Protein AF-A0A9X4PEJ3-F1 (afdb_monomer)

Foldseek 3Di:
DDFQDWDDPDPPDIGTADDDAQVVLVVVQVVVQVVDVVPHDDDDTDDDRDDDLVCVCPDSRNCNVVSVVVVD

InterPro domains:
  IPR000249 Bacterial microcompartment domain [PF00936] (1-51)
  IPR000249 Bacterial microcompartment domain [SM00877] (1-51)
  IPR037233 CcmK-like superfamily [G3DSA:3.30.70.1710] (1-72)
  IPR037233 CcmK-like superfamily [SSF143414] (1-63)
  IPR044872 CcmK/CsoS1, bacterial microcompartment domain [PS51930] (1-60)
  IPR050575 Bacterial microcompartment shell [PTHR33941] (1-66)

Mean predicted aligned error: 3.8 Å

Radius of gyration: 13.41 Å; Cα contacts (8 Å, |Δi|>4): 64; chains: 1; bounding box: 34×26×31 Å

pLDDT: mean 92.39, std 5.4, range [67.56, 96.88]

Structure (mmCIF, N/CA/C/O backbone):
data_AF-A0A9X4PEJ3-F1
#
_entry.id   AF-A0A9X4PEJ3-F1
#
loop_
_atom_site.group_PDB
_atom_site.id
_atom_site.type_symbol
_atom_site.label_atom_id
_atom_site.label_alt_id
_atom_site.label_comp_id
_atom_site.label_asym_id
_atom_site.label_entity_id
_atom_site.label_seq_id
_atom_site.pdbx_PDB_ins_code
_atom_site.Cartn_x
_atom_site.Cartn_y
_atom_site.Cartn_z
_atom_site.occupancy
_atom_site.B_iso_or_equiv
_atom_site.auth_seq_id
_atom_site.auth_comp_id
_atom_site.auth_asym_id
_atom_site.auth_atom_id
_atom_site.pdbx_PDB_model_num
ATOM 1 N N . VAL A 1 1 ? -0.171 -11.990 -3.131 1.00 92.19 1 VAL A N 1
ATOM 2 C CA . VAL A 1 1 ? 0.158 -10.560 -2.933 1.00 92.19 1 VAL A CA 1
ATOM 3 C C . VAL A 1 1 ? 1.200 -10.455 -1.849 1.00 92.19 1 VAL A C 1
ATOM 5 O O . VAL A 1 1 ? 1.160 -11.254 -0.922 1.00 92.19 1 VAL A O 1
ATOM 8 N N . GLU A 1 2 ? 2.108 -9.504 -1.976 1.00 93.75 2 GLU A N 1
ATOM 9 C CA . GLU A 1 2 ? 3.177 -9.246 -1.018 1.00 93.75 2 GLU A CA 1
ATOM 10 C C . GLU A 1 2 ? 3.095 -7.793 -0.553 1.00 93.75 2 GLU A C 1
ATOM 12 O O . GLU A 1 2 ? 2.879 -6.893 -1.369 1.00 93.75 2 GLU A O 1
ATOM 17 N N . LEU A 1 3 ? 3.236 -7.575 0.755 1.00 93.81 3 LEU A N 1
ATOM 18 C CA . LEU A 1 3 ? 3.378 -6.241 1.324 1.00 93.81 3 LEU A CA 1
ATOM 19 C C . LEU A 1 3 ? 4.838 -5.824 1.189 1.00 93.81 3 LEU A C 1
ATOM 21 O O . LEU A 1 3 ? 5.695 -6.328 1.905 1.00 93.81 3 LEU A O 1
ATOM 25 N N . ILE A 1 4 ? 5.096 -4.881 0.291 1.00 93.31 4 ILE A N 1
ATOM 26 C CA . ILE A 1 4 ? 6.437 -4.337 0.080 1.00 93.31 4 ILE A CA 1
ATOM 27 C C . ILE A 1 4 ? 6.827 -3.415 1.231 1.00 93.31 4 ILE A C 1
ATOM 29 O O . ILE A 1 4 ? 7.972 -3.386 1.672 1.00 93.31 4 ILE A O 1
ATOM 33 N N . GLY A 1 5 ? 5.861 -2.636 1.709 1.00 92.94 5 GLY A N 1
ATOM 34 C CA . GLY A 1 5 ? 6.085 -1.666 2.761 1.00 92.94 5 GLY A CA 1
ATOM 35 C C . GLY A 1 5 ? 4.978 -0.632 2.812 1.00 92.94 5 GLY A C 1
ATOM 36 O O . GLY A 1 5 ? 3.880 -0.818 2.278 1.00 92.94 5 GLY A O 1
ATOM 37 N N . TYR A 1 6 ? 5.285 0.471 3.475 1.00 93.50 6 TYR A N 1
ATOM 38 C CA . TYR A 1 6 ? 4.410 1.620 3.575 1.00 93.50 6 TYR A CA 1
ATOM 39 C C . TYR A 1 6 ? 5.231 2.896 3.372 1.00 93.50 6 TYR A C 1
ATOM 41 O O . TYR A 1 6 ? 6.369 2.984 3.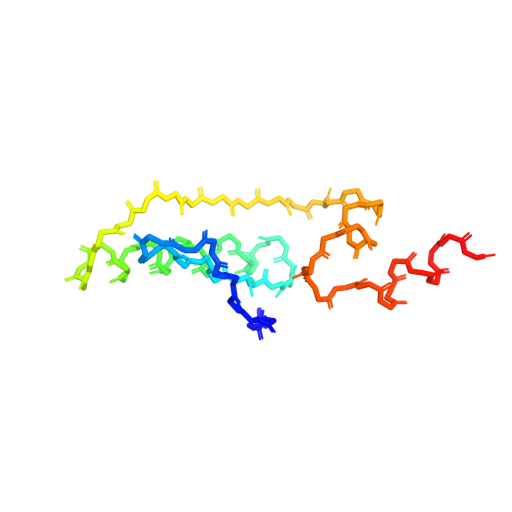828 1.00 93.50 6 TYR A O 1
ATOM 49 N N . GLU A 1 7 ? 4.634 3.887 2.726 1.00 94.56 7 GLU A N 1
ATOM 50 C CA . GLU A 1 7 ? 5.244 5.186 2.464 1.00 94.56 7 GLU A CA 1
ATOM 51 C C . GLU A 1 7 ? 4.627 6.249 3.376 1.00 94.56 7 GLU A C 1
ATOM 53 O O . GLU A 1 7 ? 3.410 6.262 3.586 1.00 94.56 7 GLU A O 1
ATOM 58 N N . LYS A 1 8 ? 5.459 7.134 3.934 1.00 95.50 8 LYS A N 1
ATOM 59 C CA . LYS A 1 8 ? 5.044 8.203 4.854 1.00 95.50 8 LYS A CA 1
ATOM 60 C C . LYS A 1 8 ? 5.334 9.548 4.210 1.00 95.50 8 LYS A C 1
ATOM 62 O O . LYS A 1 8 ? 6.490 9.921 4.069 1.00 95.50 8 LYS A O 1
ATOM 67 N N . ILE A 1 9 ? 4.291 10.323 3.931 1.00 94.44 9 ILE A N 1
ATO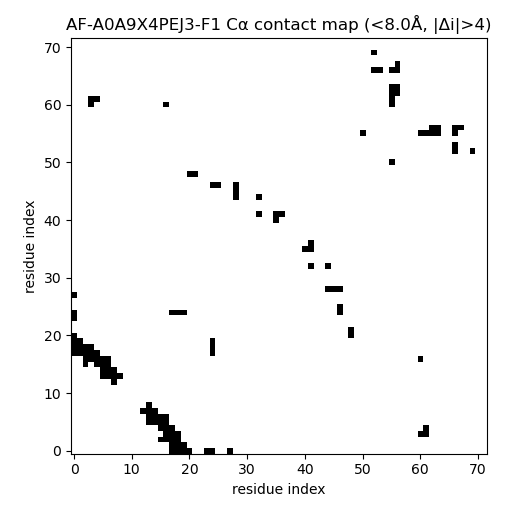M 68 C CA . ILE A 1 9 ? 4.439 11.662 3.331 1.00 94.44 9 ILE A CA 1
ATOM 69 C C . ILE A 1 9 ? 4.342 12.803 4.360 1.00 94.44 9 ILE A C 1
ATOM 71 O O . ILE A 1 9 ? 4.410 13.975 4.004 1.00 94.44 9 ILE A O 1
ATOM 75 N N . GLY A 1 10 ? 4.188 12.469 5.646 1.00 94.44 10 GLY A N 1
ATOM 76 C CA . GLY A 1 10 ? 3.984 13.437 6.728 1.00 94.44 10 GLY A CA 1
ATOM 77 C C . GLY A 1 10 ? 2.507 13.764 6.969 1.00 94.44 10 GLY A C 1
ATOM 78 O O . GLY A 1 10 ? 1.619 13.197 6.339 1.00 94.44 10 GLY A O 1
ATOM 79 N N . GLY A 1 11 ? 2.223 14.621 7.956 1.00 94.00 11 GLY A N 1
ATOM 80 C CA . GLY A 1 11 ? 0.849 15.045 8.281 1.00 94.00 11 GLY A CA 1
ATOM 81 C C . GLY A 1 11 ? -0.098 13.917 8.717 1.00 94.00 11 GLY A C 1
ATOM 82 O O . GLY A 1 11 ? -1.308 14.074 8.621 1.00 94.00 11 GLY A O 1
ATOM 83 N N . GLY A 1 12 ? 0.442 12.773 9.152 1.00 94.44 12 GLY A N 1
ATOM 84 C CA . GLY A 1 12 ? -0.336 11.577 9.495 1.00 94.44 12 GLY A CA 1
ATOM 85 C C . GLY A 1 12 ? -0.720 10.692 8.303 1.00 94.44 12 GLY A C 1
ATOM 86 O O . GLY A 1 12 ? -1.344 9.655 8.506 1.00 94.44 12 GLY A O 1
ATOM 87 N N . TYR A 1 13 ? -0.323 11.046 7.077 1.00 96.31 13 TYR A N 1
ATOM 88 C CA . TYR A 1 13 ? -0.642 10.272 5.880 1.00 96.31 13 TYR A CA 1
ATOM 89 C C . TYR A 1 13 ? 0.355 9.139 5.658 1.00 96.31 13 TYR A C 1
ATOM 91 O O . TYR A 1 13 ? 1.575 9.343 5.611 1.00 96.31 13 TYR A O 1
ATOM 99 N N . VAL A 1 14 ? -0.194 7.941 5.474 1.00 96.31 14 VAL A N 1
ATOM 100 C CA . VAL A 1 14 ? 0.554 6.721 5.178 1.00 96.31 14 VAL A CA 1
ATOM 101 C C . VAL A 1 14 ? -0.105 5.969 4.029 1.00 96.31 14 VAL A C 1
ATOM 103 O O . VAL A 1 14 ? -1.330 5.924 3.938 1.00 96.31 14 VAL A O 1
ATOM 106 N 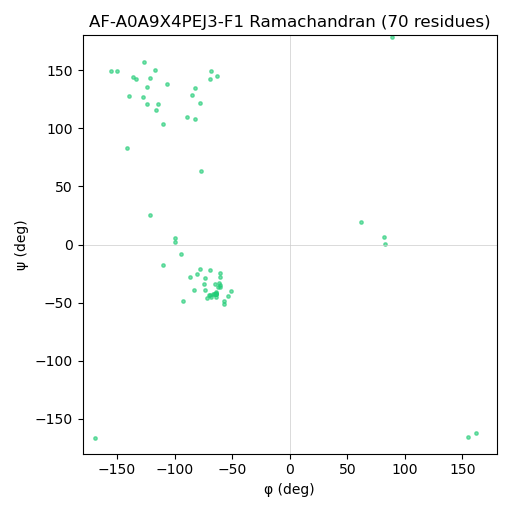N . THR A 1 15 ? 0.700 5.373 3.151 1.00 95.94 15 THR A N 1
ATOM 107 C CA . THR A 1 15 ? 0.217 4.573 2.015 1.00 95.94 15 THR A CA 1
ATOM 108 C C . THR A 1 15 ? 0.833 3.186 2.073 1.00 95.94 15 THR A C 1
ATOM 110 O O . THR A 1 15 ? 2.051 3.064 2.036 1.00 95.94 15 THR A O 1
ATOM 113 N N . ALA A 1 16 ? 0.019 2.135 2.152 1.00 95.62 16 ALA A N 1
ATOM 114 C CA . ALA A 1 16 ? 0.507 0.760 2.060 1.00 95.62 16 ALA A CA 1
ATOM 115 C C . ALA A 1 16 ? 0.695 0.356 0.590 1.00 95.62 16 ALA A C 1
ATOM 117 O O . ALA A 1 16 ? -0.184 0.595 -0.238 1.00 95.62 16 ALA A O 1
ATOM 118 N N . ILE A 1 17 ? 1.825 -0.276 0.273 1.00 95.19 17 ILE A N 1
ATOM 119 C CA . ILE A 1 17 ? 2.181 -0.679 -1.091 1.00 95.19 17 ILE A CA 1
ATOM 120 C C . ILE A 1 17 ? 2.217 -2.204 -1.161 1.00 95.19 17 ILE A C 1
ATOM 122 O O . ILE A 1 17 ? 2.989 -2.857 -0.456 1.00 95.19 17 ILE A O 1
ATOM 126 N N . VAL A 1 18 ? 1.393 -2.776 -2.040 1.00 95.44 18 VAL A N 1
ATOM 127 C CA . VAL A 1 18 ? 1.310 -4.225 -2.266 1.00 95.44 18 VAL A CA 1
ATOM 128 C C . VAL A 1 18 ? 1.605 -4.573 -3.722 1.00 95.44 18 VAL A C 1
ATOM 130 O O . VAL A 1 18 ? 1.222 -3.840 -4.634 1.00 95.44 18 VAL A O 1
ATOM 133 N N . ARG A 1 19 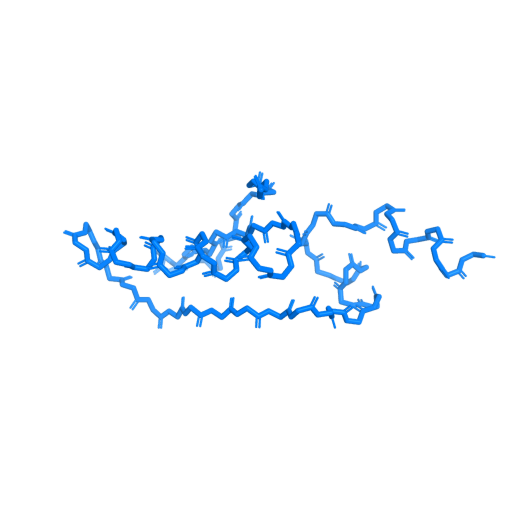? 2.277 -5.704 -3.957 1.00 94.06 19 ARG A N 1
ATOM 134 C CA . ARG A 1 19 ? 2.621 -6.196 -5.303 1.00 94.06 19 ARG A CA 1
ATOM 135 C C . ARG A 1 19 ? 2.153 -7.636 -5.511 1.00 94.06 19 ARG A C 1
ATOM 137 O O . ARG A 1 19 ? 1.922 -8.389 -4.565 1.00 94.06 19 ARG A O 1
ATOM 144 N N . GLY A 1 20 ? 1.978 -8.018 -6.771 1.00 93.94 20 GLY A N 1
ATOM 145 C CA . GLY A 1 20 ? 1.533 -9.351 -7.180 1.00 93.94 20 GLY A CA 1
ATOM 146 C C . GLY A 1 20 ? 0.850 -9.317 -8.543 1.00 93.94 20 GLY A C 1
ATOM 147 O O . GLY A 1 20 ? 0.944 -8.316 -9.255 1.00 93.94 20 GLY A O 1
ATOM 148 N N . ASP A 1 21 ? 0.149 -10.395 -8.882 1.00 94.38 21 ASP A N 1
ATOM 149 C CA . ASP A 1 21 ? -0.669 -10.464 -10.094 1.00 94.38 21 ASP A CA 1
ATOM 150 C C . ASP A 1 21 ? -1.880 -9.534 -10.003 1.00 94.38 21 ASP A C 1
ATOM 152 O O . ASP A 1 21 ? -2.450 -9.337 -8.928 1.00 94.38 21 ASP A O 1
ATOM 156 N N . VAL A 1 22 ? -2.325 -9.010 -11.147 1.00 94.56 22 VAL A N 1
ATOM 157 C CA . VAL A 1 22 ? -3.407 -8.012 -11.233 1.00 94.56 22 VAL A CA 1
ATOM 158 C C . VAL A 1 22 ? -4.678 -8.472 -10.515 1.00 94.56 22 VAL A C 1
ATOM 160 O O . VAL A 1 22 ? -5.274 -7.701 -9.765 1.00 94.56 22 VAL A O 1
ATOM 163 N N . ALA A 1 23 ? -5.078 -9.733 -10.704 1.00 94.56 23 ALA A N 1
ATOM 164 C CA . ALA A 1 23 ? -6.264 -10.296 -10.060 1.00 94.56 23 ALA A CA 1
ATOM 165 C C . ALA A 1 23 ? -6.113 -10.359 -8.531 1.00 94.56 23 ALA A C 1
ATOM 167 O O . ALA A 1 23 ? -7.028 -9.988 -7.795 1.00 94.56 23 ALA A O 1
ATOM 168 N N . ALA A 1 24 ? -4.936 -10.774 -8.055 1.00 96.06 24 ALA A N 1
ATOM 169 C CA . ALA A 1 24 ? -4.648 -10.895 -6.634 1.00 96.06 24 ALA A CA 1
ATOM 170 C C . ALA A 1 24 ? -4.561 -9.519 -5.956 1.00 96.06 24 ALA A C 1
ATOM 172 O O . ALA A 1 24 ? -5.131 -9.330 -4.883 1.00 96.06 24 ALA A O 1
ATOM 173 N N . VAL A 1 25 ? -3.895 -8.546 -6.593 1.00 96.19 25 VAL A N 1
ATOM 174 C CA . VAL A 1 25 ? -3.802 -7.167 -6.092 1.00 96.19 25 VAL A CA 1
ATOM 175 C C . VAL A 1 25 ? -5.181 -6.524 -6.055 1.00 96.19 25 VAL A C 1
ATOM 177 O O . VAL A 1 25 ? -5.546 -5.973 -5.025 1.00 96.19 25 VAL A O 1
ATOM 180 N N . LYS A 1 26 ? -5.996 -6.666 -7.106 1.00 95.69 26 LYS A N 1
ATOM 181 C CA . LYS A 1 26 ? -7.357 -6.114 -7.121 1.00 95.69 26 LYS A CA 1
ATOM 182 C C . LYS A 1 26 ? -8.204 -6.637 -5.955 1.00 95.69 26 LYS A C 1
ATOM 184 O O . LYS A 1 26 ? -8.779 -5.841 -5.217 1.00 95.69 26 LYS A O 1
ATOM 189 N N . ALA A 1 27 ? -8.213 -7.953 -5.739 1.00 96.88 27 ALA A N 1
ATOM 190 C CA . ALA A 1 27 ? -8.960 -8.561 -4.639 1.00 96.88 27 ALA A CA 1
ATOM 191 C C . ALA A 1 27 ? -8.441 -8.117 -3.258 1.00 96.88 27 ALA A C 1
ATOM 193 O O . ALA A 1 27 ? -9.229 -7.793 -2.367 1.00 96.88 27 ALA A O 1
ATOM 194 N N . ALA A 1 28 ? -7.116 -8.066 -3.083 1.00 96.56 28 ALA A N 1
ATOM 195 C CA . ALA A 1 28 ? -6.494 -7.626 -1.837 1.00 96.56 28 ALA A CA 1
ATOM 196 C C . ALA A 1 28 ? -6.804 -6.156 -1.530 1.00 96.56 28 ALA A C 1
ATOM 198 O O . ALA A 1 28 ? -7.138 -5.818 -0.397 1.00 96.56 28 ALA A O 1
ATOM 199 N N . THR A 1 29 ? -6.743 -5.292 -2.541 1.00 96.25 29 THR A N 1
ATOM 200 C CA . THR A 1 29 ? -7.023 -3.864 -2.419 1.00 96.25 29 THR A CA 1
ATOM 201 C C . THR A 1 29 ? -8.490 -3.600 -2.066 1.00 96.25 29 THR A C 1
ATOM 203 O O . THR A 1 29 ? -8.763 -2.806 -1.169 1.00 96.25 29 THR A O 1
ATOM 206 N N . GLU A 1 30 ? -9.441 -4.306 -2.686 1.00 95.50 30 GLU A N 1
ATOM 207 C CA . GLU A 1 30 ? -10.868 -4.206 -2.341 1.00 95.50 30 GLU A CA 1
ATOM 208 C C . GLU A 1 30 ? -11.159 -4.684 -0.907 1.00 95.50 30 GLU A C 1
ATOM 210 O O . GLU A 1 30 ? -11.946 -4.067 -0.186 1.00 95.50 30 GLU A O 1
ATOM 215 N N . ALA A 1 31 ? -10.522 -5.776 -0.471 1.00 96.44 31 ALA A N 1
ATOM 216 C CA . ALA A 1 31 ? -10.642 -6.262 0.903 1.00 96.44 31 ALA A CA 1
ATOM 217 C C . ALA A 1 31 ? -10.015 -5.289 1.914 1.00 96.44 31 ALA A C 1
ATOM 219 O O . ALA A 1 31 ? -10.614 -5.011 2.955 1.00 96.44 31 ALA A O 1
ATOM 220 N N . GLY A 1 32 ? -8.843 -4.741 1.587 1.00 95.69 32 GLY A N 1
ATOM 221 C CA . GLY A 1 32 ? -8.124 -3.772 2.407 1.00 95.69 32 GLY A CA 1
ATOM 222 C C . GLY A 1 32 ? -8.887 -2.461 2.573 1.00 95.69 32 GLY A C 1
ATOM 223 O O . GLY A 1 32 ? -8.996 -1.977 3.694 1.00 95.69 32 GLY A O 1
ATOM 224 N N . ALA A 1 33 ? -9.487 -1.937 1.499 1.00 96.44 33 ALA A N 1
ATOM 225 C CA . ALA A 1 33 ? -10.299 -0.719 1.535 1.00 96.44 33 ALA A CA 1
ATOM 226 C C . ALA A 1 33 ? -11.456 -0.836 2.540 1.00 96.44 33 ALA A C 1
ATOM 228 O O . ALA A 1 33 ? -11.567 -0.026 3.459 1.00 96.44 33 ALA A O 1
ATOM 229 N N . ARG A 1 34 ? -12.240 -1.921 2.448 1.00 95.62 34 ARG A N 1
ATOM 230 C CA . ARG A 1 34 ? -13.349 -2.194 3.381 1.00 95.62 34 ARG A CA 1
ATOM 231 C C . ARG A 1 34 ? -12.888 -2.364 4.828 1.00 95.62 34 ARG A C 1
ATOM 233 O O . ARG A 1 34 ? -13.643 -2.070 5.751 1.00 95.62 34 ARG A O 1
ATOM 240 N N . GLY A 1 35 ? -11.688 -2.906 5.037 1.00 95.81 35 GLY A N 1
ATOM 241 C CA . GLY A 1 35 ? -11.091 -3.031 6.365 1.00 95.81 35 GLY A CA 1
ATOM 242 C C . GLY A 1 35 ? -10.647 -1.680 6.925 1.00 95.81 35 GLY A C 1
ATOM 243 O O . GLY A 1 35 ? -10.954 -1.363 8.072 1.00 95.81 35 GLY A O 1
ATOM 244 N N . ALA A 1 36 ? -9.974 -0.874 6.103 1.00 95.44 36 ALA A N 1
ATOM 245 C CA . ALA A 1 36 ? -9.429 0.428 6.471 1.00 95.44 36 ALA A CA 1
ATOM 246 C C . ALA A 1 36 ? -10.525 1.438 6.841 1.00 95.44 36 ALA A C 1
ATOM 248 O O . ALA A 1 36 ? -10.393 2.122 7.852 1.00 95.44 36 ALA A O 1
ATOM 249 N N . GLU A 1 37 ? -11.635 1.467 6.097 1.00 94.88 37 GLU A N 1
ATOM 250 C CA . GLU A 1 37 ? -12.787 2.345 6.375 1.00 94.88 37 GLU A CA 1
ATOM 251 C C . GLU A 1 37 ? -13.431 2.100 7.747 1.00 94.88 37 GLU A C 1
ATOM 253 O O . GLU A 1 37 ? -14.057 2.995 8.308 1.00 94.88 37 GLU A O 1
ATOM 258 N N . ARG A 1 38 ? -13.287 0.895 8.315 1.00 95.69 38 ARG A N 1
ATOM 259 C CA . ARG A 1 38 ? -13.848 0.563 9.636 1.00 95.69 38 ARG A CA 1
ATOM 260 C C . ARG A 1 38 ? -12.991 1.054 10.794 1.00 95.69 38 ARG A C 1
ATOM 262 O O . ARG A 1 38 ? -13.507 1.211 11.896 1.00 95.69 38 ARG A O 1
ATOM 269 N N . VAL A 1 39 ? -11.689 1.219 10.571 1.00 94.94 39 VAL A N 1
ATOM 270 C CA . VAL A 1 39 ? -10.711 1.515 11.630 1.00 94.94 39 VAL A CA 1
ATOM 271 C C . VAL A 1 39 ? -10.160 2.935 11.546 1.00 94.94 39 VAL A C 1
ATOM 273 O O . VAL A 1 39 ? -9.608 3.425 12.527 1.00 94.94 39 VAL A O 1
ATOM 276 N N . GLY A 1 40 ? -10.300 3.606 10.402 1.00 93.38 40 GLY A N 1
ATOM 277 C CA . GLY A 1 40 ? -9.783 4.951 10.202 1.00 93.38 40 GLY A CA 1
ATOM 278 C C . GLY A 1 40 ? -10.277 5.607 8.917 1.00 93.38 40 GLY A C 1
ATOM 279 O O . GLY A 1 40 ? -11.222 5.154 8.274 1.00 93.38 40 GLY A O 1
ATOM 280 N N . GLN A 1 41 ? -9.626 6.709 8.549 1.00 95.12 41 GLN A N 1
ATOM 281 C CA . GLN A 1 41 ? -9.978 7.484 7.366 1.00 95.12 41 GLN A CA 1
ATOM 282 C C . GLN A 1 41 ? -9.224 6.966 6.137 1.00 95.12 41 GLN A C 1
ATOM 284 O O . GLN A 1 41 ? -8.015 7.158 6.005 1.00 95.12 41 GLN A O 1
ATOM 289 N N . LEU A 1 42 ? -9.952 6.336 5.216 1.00 95.00 42 LEU A N 1
ATOM 290 C CA . LEU A 1 42 ? -9.422 5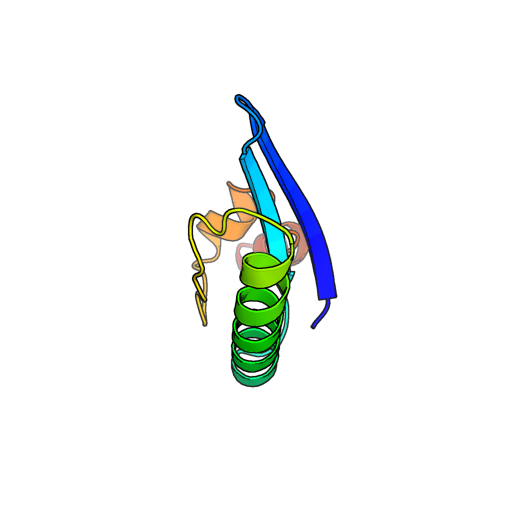.957 3.913 1.00 95.00 42 LEU A CA 1
ATOM 291 C C . LEU A 1 42 ? -9.380 7.183 2.991 1.00 95.00 42 LEU A C 1
ATOM 293 O O . LEU A 1 42 ? -10.404 7.809 2.738 1.00 95.00 42 LEU A O 1
ATOM 297 N N . VAL A 1 43 ? -8.193 7.523 2.488 1.00 95.94 43 VAL A N 1
ATOM 298 C CA . VAL A 1 43 ? -7.997 8.697 1.616 1.00 95.94 43 VAL A CA 1
ATOM 299 C C . VAL A 1 43 ? -8.099 8.320 0.141 1.00 95.94 43 VAL A C 1
ATOM 301 O O . VAL A 1 43 ? -8.784 8.987 -0.627 1.00 95.94 43 VAL A O 1
ATOM 304 N N . SER A 1 44 ? -7.394 7.265 -0.272 1.00 95.75 44 SER A N 1
ATOM 305 C CA . SER A 1 44 ? -7.345 6.835 -1.667 1.00 95.75 44 SER A CA 1
ATOM 306 C C . SER A 1 44 ? -7.005 5.357 -1.778 1.00 95.75 44 SER A C 1
ATOM 308 O O . SER A 1 44 ? -6.283 4.801 -0.947 1.00 95.75 44 SER A O 1
ATOM 310 N N . VAL A 1 45 ? -7.528 4.736 -2.833 1.00 96.44 45 VAL A N 1
ATOM 311 C CA . VAL A 1 45 ? -7.287 3.347 -3.204 1.00 96.44 45 VAL A CA 1
ATOM 312 C C . VAL A 1 45 ? -7.128 3.269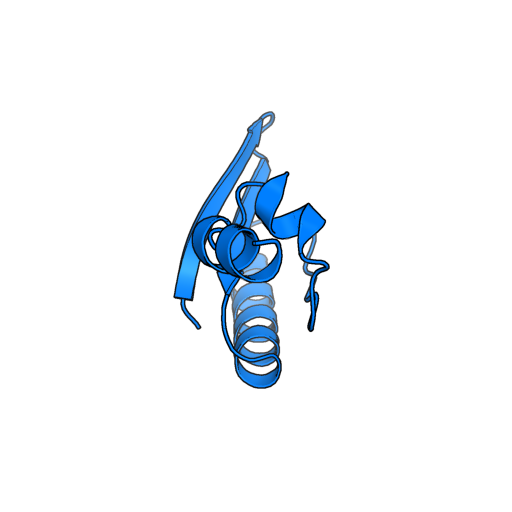 -4.712 1.00 96.44 45 VAL A C 1
ATOM 314 O O . VAL A 1 45 ? -7.987 3.737 -5.459 1.00 96.44 45 VAL A O 1
ATOM 317 N N . HIS A 1 46 ? -6.040 2.658 -5.172 1.00 95.75 46 HIS A N 1
ATOM 318 C CA . HIS A 1 46 ? -5.771 2.533 -6.596 1.00 95.75 46 HIS A CA 1
ATOM 319 C C . HIS A 1 46 ? -4.978 1.266 -6.916 1.00 95.75 46 HIS A C 1
ATOM 321 O O . HIS A 1 46 ? -4.173 0.801 -6.112 1.00 95.75 46 HIS A O 1
ATOM 327 N N . VAL A 1 47 ? -5.203 0.720 -8.112 1.00 95.38 47 VAL A N 1
ATOM 328 C CA . VAL A 1 47 ? -4.473 -0.434 -8.643 1.00 95.38 47 VAL A CA 1
ATOM 329 C C . VAL A 1 47 ? -3.947 -0.068 -10.020 1.00 95.38 47 VAL A C 1
ATOM 331 O O . VAL A 1 47 ? -4.719 0.324 -10.891 1.00 95.38 47 VAL A O 1
ATOM 334 N N . ILE A 1 48 ? -2.643 -0.255 -10.219 1.00 94.88 48 ILE A N 1
ATOM 335 C CA . ILE A 1 48 ? -1.967 -0.069 -11.5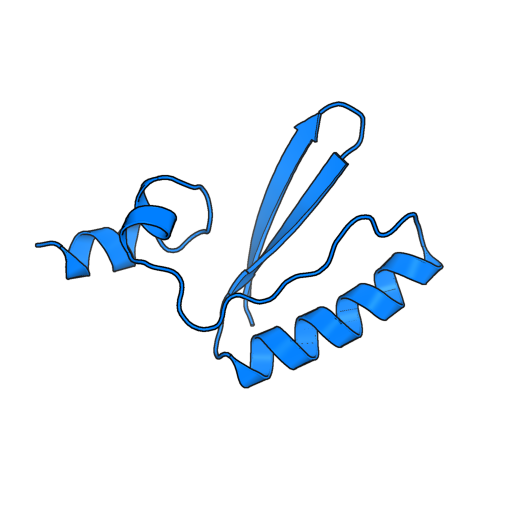05 1.00 94.88 48 ILE A CA 1
ATOM 336 C C . ILE A 1 48 ? -1.553 -1.460 -12.006 1.00 94.88 48 ILE A C 1
ATOM 338 O O . ILE A 1 48 ? -0.598 -2.026 -11.477 1.00 94.88 48 ILE A O 1
ATOM 342 N N . PRO A 1 49 ? -2.257 -2.048 -12.994 1.00 92.38 49 PRO A N 1
ATOM 343 C CA . PRO A 1 49 ? -2.008 -3.425 -13.431 1.00 92.38 49 PRO A CA 1
ATOM 344 C C . PRO A 1 49 ? -0.612 -3.668 -14.015 1.00 92.38 49 PRO A C 1
ATOM 346 O O . PRO A 1 49 ? -0.039 -4.739 -13.831 1.00 92.38 49 PRO A O 1
ATOM 349 N N . ARG A 1 50 ? -0.076 -2.685 -14.742 1.00 92.06 50 ARG A N 1
ATOM 350 C CA . ARG A 1 50 ? 1.236 -2.753 -15.391 1.00 92.06 50 ARG A CA 1
ATOM 351 C C . ARG A 1 50 ? 1.922 -1.389 -15.272 1.00 92.06 50 ARG A C 1
ATOM 353 O O . ARG A 1 50 ? 1.773 -0.567 -16.176 1.00 92.06 50 ARG A O 1
ATOM 360 N N . PRO A 1 51 ? 2.583 -1.099 -14.139 1.00 92.19 51 PRO A N 1
ATOM 361 C CA . PRO A 1 51 ? 3.347 0.132 -13.999 1.00 92.19 51 PRO A CA 1
ATOM 362 C C . PRO A 1 51 ? 4.490 0.149 -15.017 1.00 92.19 51 PRO A C 1
ATOM 364 O O . PRO A 1 51 ? 5.053 -0.889 -15.357 1.00 92.19 51 PRO A O 1
ATOM 367 N N . HIS A 1 52 ? 4.810 1.333 -15.529 1.00 93.00 52 HIS A N 1
ATOM 368 C CA . HIS A 1 52 ? 5.943 1.506 -16.429 1.00 93.00 52 HIS A CA 1
ATOM 369 C C . HIS A 1 52 ? 7.258 1.315 -15.658 1.00 93.00 52 HIS A C 1
ATOM 371 O O . HIS A 1 52 ? 7.375 1.804 -14.536 1.00 93.00 52 HIS A O 1
ATOM 377 N N . VAL A 1 53 ? 8.264 0.690 -16.279 1.00 92.31 53 VAL A N 1
ATOM 378 C CA . VAL A 1 53 ? 9.566 0.364 -15.658 1.00 92.31 53 VAL A CA 1
ATOM 379 C C . VAL A 1 53 ? 10.225 1.564 -14.963 1.00 92.31 53 VAL A C 1
ATOM 381 O O . VAL A 1 53 ? 10.717 1.460 -13.845 1.00 92.31 53 VAL A O 1
ATOM 384 N N . ASN A 1 54 ? 10.136 2.750 -15.572 1.00 92.94 54 ASN A N 1
ATOM 385 C CA . ASN A 1 54 ? 10.685 3.986 -15.004 1.00 92.94 54 ASN A CA 1
ATOM 386 C C . ASN A 1 54 ? 10.071 4.360 -13.637 1.00 92.94 54 ASN A C 1
ATOM 388 O O . ASN A 1 54 ? 10.729 4.990 -12.817 1.00 92.94 54 ASN A O 1
ATOM 392 N N . ILE A 1 55 ? 8.821 3.968 -13.368 1.00 92.81 55 ILE A N 1
ATOM 393 C CA . ILE A 1 55 ? 8.154 4.230 -12.084 1.00 92.81 55 ILE A CA 1
ATOM 394 C C . ILE A 1 55 ? 8.788 3.377 -10.983 1.00 92.81 55 ILE A C 1
ATOM 396 O O . ILE A 1 55 ? 9.070 3.888 -9.904 1.00 92.81 55 ILE A O 1
ATOM 400 N N . ASP A 1 56 ? 9.057 2.102 -11.266 1.00 91.56 56 ASP A N 1
ATOM 401 C CA . ASP A 1 56 ? 9.687 1.181 -10.313 1.00 91.56 56 ASP A CA 1
ATOM 402 C C . ASP A 1 56 ? 11.159 1.528 -10.028 1.00 91.56 56 ASP A C 1
ATOM 404 O O . ASP A 1 56 ? 11.689 1.152 -8.982 1.00 91.56 56 ASP A O 1
ATOM 408 N N . LEU A 1 57 ? 11.813 2.267 -10.932 1.00 90.31 57 LEU A N 1
ATOM 409 C CA . LEU A 1 57 ? 13.164 2.801 -10.736 1.00 90.31 57 LEU A CA 1
ATOM 410 C C . LEU A 1 57 ? 13.179 4.107 -9.936 1.00 90.31 57 LEU A C 1
ATOM 412 O O . LEU A 1 57 ? 14.085 4.317 -9.132 1.00 90.31 57 LEU A O 1
ATOM 416 N N . ALA A 1 58 ? 12.206 4.989 -10.177 1.00 92.69 58 ALA A N 1
ATOM 417 C CA . ALA A 1 58 ? 12.167 6.321 -9.581 1.00 92.69 58 ALA A CA 1
ATOM 418 C C . ALA A 1 58 ? 11.484 6.358 -8.204 1.00 92.69 58 ALA A C 1
ATOM 420 O O . ALA A 1 58 ? 11.794 7.235 -7.399 1.00 92.69 58 ALA A O 1
ATOM 421 N N . LEU A 1 59 ? 10.547 5.444 -7.933 1.00 92.50 59 LEU A N 1
ATOM 422 C CA . LEU A 1 59 ? 9.739 5.432 -6.713 1.00 92.50 59 LEU A CA 1
ATOM 423 C C . LEU A 1 59 ? 9.992 4.174 -5.865 1.00 92.50 59 LEU A C 1
ATOM 425 O O . LEU A 1 59 ? 10.262 3.102 -6.411 1.00 92.50 59 LEU A O 1
ATOM 429 N N . PRO A 1 60 ? 9.842 4.258 -4.529 1.00 89.06 60 PRO A N 1
ATOM 430 C CA . PRO A 1 60 ? 10.075 3.138 -3.616 1.00 89.06 60 PRO A CA 1
ATOM 431 C C . PRO A 1 60 ? 8.912 2.123 -3.619 1.00 89.06 60 PRO A C 1
ATOM 433 O O . PRO A 1 60 ? 8.241 1.912 -2.614 1.00 89.06 60 PRO A O 1
ATOM 436 N N . LEU A 1 61 ? 8.658 1.468 -4.758 1.00 90.62 61 LEU A N 1
ATOM 437 C CA . LEU A 1 61 ? 7.550 0.511 -4.934 1.00 90.62 61 LEU A CA 1
ATOM 438 C C . LEU A 1 61 ? 7.963 -0.971 -4.827 1.00 90.62 61 LEU A C 1
ATOM 440 O O . LEU A 1 61 ? 7.139 -1.858 -5.071 1.00 90.62 61 LEU A O 1
ATOM 444 N N . GLY A 1 62 ? 9.224 -1.255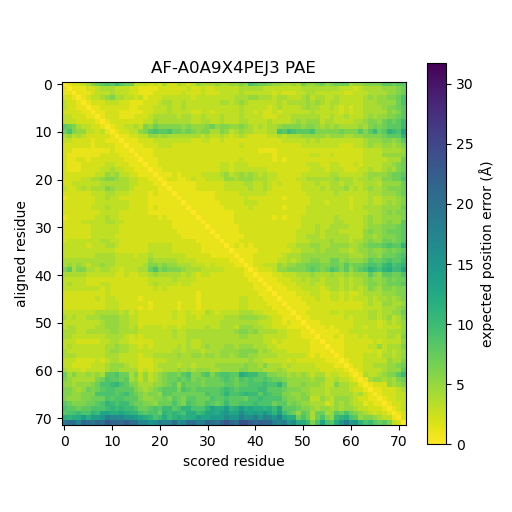 -4.481 1.00 85.19 62 GLY A N 1
ATOM 445 C CA . GLY A 1 62 ? 9.724 -2.606 -4.171 1.00 85.19 62 GLY A CA 1
ATOM 446 C C . GLY A 1 62 ? 10.108 -3.500 -5.343 1.00 85.19 62 GLY A C 1
ATOM 447 O O . GLY A 1 62 ? 10.406 -4.666 -5.117 1.00 85.19 62 GLY A O 1
ATOM 448 N N . ARG A 1 63 ? 10.101 -2.997 -6.583 1.00 85.44 63 ARG A N 1
ATOM 449 C CA . ARG A 1 63 ? 10.540 -3.755 -7.773 1.00 85.44 63 ARG A CA 1
ATOM 450 C C . ARG A 1 63 ? 11.685 -3.096 -8.542 1.00 85.44 63 ARG A C 1
ATOM 452 O O . ARG A 1 63 ? 11.869 -3.345 -9.729 1.00 85.44 63 ARG A O 1
ATOM 459 N N . SER A 1 64 ? 12.484 -2.277 -7.866 1.00 83.44 64 SER A N 1
ATOM 460 C CA 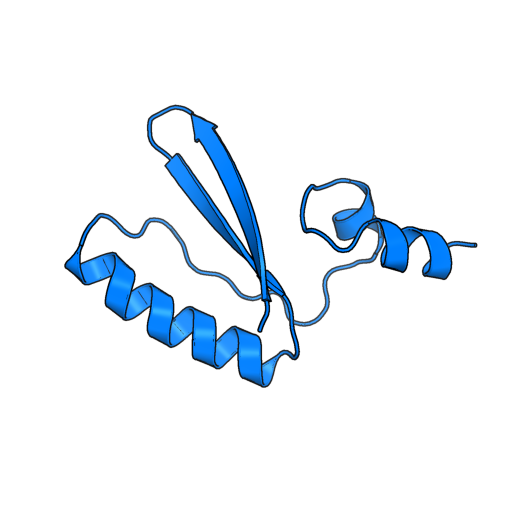. SER A 1 64 ? 13.612 -1.571 -8.481 1.00 83.44 64 SER A CA 1
ATOM 461 C C . SER A 1 64 ? 14.665 -2.524 -9.063 1.00 83.44 64 SER A C 1
ATOM 463 O O . SER A 1 64 ? 15.227 -2.234 -10.116 1.00 83.44 64 SER A O 1
ATOM 465 N N . ASP A 1 65 ? 14.908 -3.677 -8.436 1.00 82.94 65 ASP A N 1
ATOM 466 C CA . ASP A 1 65 ? 15.895 -4.652 -8.921 1.00 82.94 65 ASP A CA 1
ATOM 467 C C . ASP A 1 65 ? 15.430 -5.437 -10.154 1.00 82.94 65 ASP A C 1
ATOM 469 O O . ASP A 1 65 ? 16.252 -5.753 -11.012 1.00 82.94 65 ASP A O 1
ATOM 473 N N . GLU A 1 66 ? 14.132 -5.734 -10.276 1.00 82.31 66 GLU A N 1
ATOM 474 C CA . GLU A 1 66 ? 13.562 -6.295 -11.512 1.00 82.31 66 GLU A CA 1
ATOM 475 C C . GLU A 1 66 ? 13.596 -5.257 -12.636 1.00 82.31 66 GLU A C 1
ATOM 477 O O . GLU A 1 66 ? 14.070 -5.553 -13.731 1.00 82.31 66 GLU A O 1
ATOM 482 N N . ALA A 1 67 ? 13.196 -4.019 -12.339 1.00 82.25 67 ALA A N 1
ATOM 483 C CA . ALA A 1 67 ? 13.170 -2.937 -13.315 1.00 82.25 67 ALA A CA 1
ATOM 484 C C . ALA A 1 67 ? 14.562 -2.619 -13.894 1.00 82.25 67 ALA A C 1
ATOM 486 O O . ALA A 1 67 ? 14.694 -2.354 -15.087 1.00 82.25 67 ALA A O 1
ATOM 487 N N . LYS A 1 68 ? 15.625 -2.700 -13.077 1.00 82.50 68 LYS A N 1
ATOM 488 C CA . LYS A 1 68 ? 17.014 -2.526 -13.544 1.00 82.50 68 LYS A CA 1
ATOM 489 C C . LYS A 1 68 ? 17.455 -3.617 -14.519 1.00 82.50 68 LYS A C 1
ATOM 491 O O . LYS A 1 68 ? 18.243 -3.324 -15.410 1.00 82.50 68 LYS A O 1
ATOM 496 N N . ARG A 1 69 ? 16.977 -4.856 -14.352 1.00 84.06 69 ARG A N 1
ATOM 497 C CA . ARG A 1 69 ? 17.313 -5.970 -15.257 1.00 84.06 69 ARG A CA 1
ATOM 498 C C . ARG A 1 69 ? 16.610 -5.853 -16.604 1.00 84.06 69 ARG A C 1
ATOM 500 O O . ARG A 1 69 ? 17.143 -6.340 -17.584 1.00 84.06 69 ARG A O 1
ATOM 507 N N . GLU A 1 70 ? 15.434 -5.234 -16.647 1.00 82.31 70 GLU A N 1
ATOM 508 C CA . GLU A 1 70 ? 14.658 -5.057 -17.882 1.00 82.31 70 GLU A CA 1
ATOM 509 C C . GLU A 1 70 ? 15.202 -3.924 -18.774 1.00 82.31 70 GLU A C 1
ATOM 511 O O . GLU A 1 70 ? 14.941 -3.902 -19.973 1.00 82.31 70 GLU A O 1
ATOM 516 N N . MET A 1 71 ? 15.970 -2.986 -18.204 1.00 74.69 71 MET A N 1
ATOM 517 C CA . MET A 1 71 ? 16.627 -1.892 -18.937 1.00 74.69 71 MET A CA 1
ATOM 518 C C . MET A 1 71 ? 18.078 -2.177 -19.363 1.00 74.69 71 MET A C 1
ATOM 520 O O . MET A 1 71 ? 18.654 -1.350 -20.073 1.00 74.69 71 MET A O 1
ATOM 524 N N . GLY A 1 72 ? 18.674 -3.281 -18.901 1.00 67.56 72 GLY A N 1
ATOM 525 C CA . GLY A 1 72 ? 20.027 -3.718 -19.272 1.00 67.56 72 GLY A CA 1
ATOM 526 C C . GLY A 1 72 ? 20.010 -4.698 -20.433 1.00 67.56 72 GLY A C 1
ATOM 527 O O . GLY A 1 72 ? 20.947 -4.621 -21.255 1.00 67.56 72 GLY A O 1
#

Secondary structure (DSSP, 8-state):
-EEEEEEEEETTEEEEEEES-HHHHHHHHHHHHHHHHHHS--------SS--HHHHHHS-SS-HHHHHHH--

Organism: NCBI:txid1281486

Sequence (72 aa):
VELIGYEKIGGGYVTAIVRGDVAAVKAATEAGARGAERVGQLVSVHVIPRPHVNIDLALPLGRSDEAKREMG

Nearest PDB structures (foldseek):
  5v74-assembly1_P4  TM=9.972E-01  e=1.660E-06  Haliangium ochraceum DSM 14365
  3ngk-assembly1_A  TM=9.545E-01  e=4.551E-04  Salmonella enterica subsp. enterica serovar Typhimurium
  5l38-assembly1_D  TM=9.604E-01  e=6.408E-04  Mycolicibacterium smegmatis MC2 155
  4p7t-assembly1_C  TM=9.773E-01  e=2.353E-03  Citrobacter freundii

Solvent-accessible surface area (backbone atoms only — not comparable to full-atom values): 4627 Å² total; per-residue (Å²): 106,44,80,68,51,70,48,74,82,53,98,87,45,71,46,80,44,72,47,64,54,55,71,51,40,52,54,50,50,57,54,47,50,65,53,41,55,74,79,48,88,71,87,84,86,87,82,74,80,76,72,58,56,68,54,29,63,75,40,98,70,76,42,39,73,60,34,55,61,76,76,106